Protein AF-A0A949TKL7-F1 (afdb_monomer_lite)

Radius of gyration: 16.34 Å; chains: 1; bounding box: 41×32×48 Å

Secondary structure (DSSP, 8-state):
--SS-HHHHHHHHHHHHHHHHHHS-HHHHHHHHHHHHTT-----TT-------HHHHHHHHHHHHHHHHHHHHTS---S---HHHHHHHHHHHHHHHHHHHHHHHHHTT--HH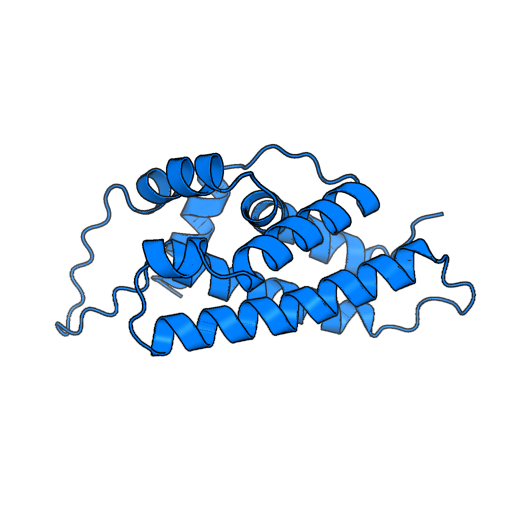HHHHSHHHHHHHHHHHHHHHHHT------HHHHHHHHHHHH--

Sequence (156 aa):
MSILSKEVKDVIDSKAVIIIFFGLPEKQQIEILPVLEKEQKYDFPDGDLITDSALEILVNDYNASLNSILLHLDEPIDDKINDKAKELFRAFDNLFSLTSFIQEKFEEDISNEIIFKLPEWNQIRELSLVIQKILQIQSEVNKNFLKSRVAYWLHP

pLDDT: mean 80.72, std 15.42, range [35.91, 97.31]

Foldseek 3Di:
DDLDDPVLLVLCVVCLLLLLLLLDDPVVVVVLQCVLVPDDDDPDVPPDPPCCGLVLLSLVVLLVSLVVSLVRLPPDDPPPNDVLSVLLNVLSVLLNVLSVVLNVVVVVVDDPVVSCVDPSSVSNNVSSVSNCVSSVRDNDNPSVVSSVSSVVVVPD

Structure (mmCIF, N/CA/C/O backbone):
data_AF-A0A949TKL7-F1
#
_entry.id   AF-A0A949TKL7-F1
#
loop_
_atom_site.group_PDB
_atom_site.id
_atom_site.type_symbol
_atom_site.label_atom_id
_atom_site.label_alt_id
_atom_site.label_comp_id
_atom_site.label_asym_id
_atom_site.label_entity_id
_atom_site.label_seq_id
_atom_site.pdbx_PDB_ins_code
_atom_site.Cartn_x
_atom_site.Cartn_y
_atom_site.Cartn_z
_atom_site.occupancy
_atom_site.B_iso_or_equiv
_atom_site.auth_seq_id
_atom_site.auth_comp_id
_atom_site.auth_asym_id
_atom_site.auth_atom_id
_atom_site.pdbx_PDB_model_num
ATOM 1 N N . MET A 1 1 ? 7.307 1.344 -26.414 1.00 47.50 1 MET A N 1
ATOM 2 C CA . MET A 1 1 ? 7.893 0.199 -25.687 1.00 47.50 1 MET A CA 1
ATOM 3 C C . MET A 1 1 ? 7.341 0.230 -24.276 1.00 47.50 1 MET A C 1
ATOM 5 O O . MET A 1 1 ? 7.375 1.298 -23.675 1.00 47.50 1 MET A O 1
ATOM 9 N N . SER A 1 2 ? 6.758 -0.877 -23.810 1.00 60.72 2 SER A N 1
ATOM 10 C CA . SER A 1 2 ? 6.340 -1.017 -22.409 1.00 60.72 2 SER A CA 1
ATOM 11 C C . SER A 1 2 ? 7.586 -1.031 -21.526 1.00 60.72 2 SER A C 1
ATOM 13 O O . SER A 1 2 ? 8.589 -1.622 -21.917 1.00 60.72 2 SER A O 1
ATOM 15 N N . ILE A 1 3 ? 7.532 -0.350 -20.382 1.00 70.00 3 ILE A N 1
ATOM 16 C CA . ILE A 1 3 ? 8.625 -0.305 -19.396 1.00 70.00 3 ILE A CA 1
ATOM 17 C C . ILE A 1 3 ? 8.738 -1.655 -18.658 1.00 70.00 3 ILE A C 1
ATOM 19 O O . ILE A 1 3 ? 9.788 -1.966 -18.110 1.00 70.00 3 ILE A O 1
ATOM 23 N N . LEU A 1 4 ? 7.669 -2.460 -18.687 1.00 76.69 4 LEU A N 1
ATOM 24 C CA . LEU A 1 4 ? 7.522 -3.726 -17.970 1.00 76.69 4 LEU A CA 1
ATOM 25 C C . LEU A 1 4 ? 7.081 -4.853 -18.910 1.00 76.69 4 LEU A C 1
ATOM 27 O O . LEU A 1 4 ? 6.428 -4.588 -19.932 1.00 76.69 4 LEU A O 1
ATOM 31 N N . SER A 1 5 ? 7.389 -6.099 -18.536 1.00 78.62 5 SER A N 1
ATOM 32 C CA . SER A 1 5 ? 6.805 -7.284 -19.171 1.00 78.62 5 SER A CA 1
ATOM 33 C C . SER A 1 5 ? 5.278 -7.275 -19.000 1.00 78.62 5 SER A C 1
ATOM 35 O O . SER A 1 5 ? 4.727 -6.573 -18.146 1.00 78.62 5 SER A O 1
ATOM 37 N N . LYS A 1 6 ? 4.567 -8.028 -19.848 1.00 81.75 6 LYS A N 1
ATOM 38 C CA . LYS A 1 6 ? 3.104 -8.122 -19.755 1.00 81.75 6 LYS A CA 1
ATOM 39 C C . LYS A 1 6 ? 2.675 -8.719 -18.412 1.00 81.75 6 LYS A C 1
ATOM 41 O O . LYS A 1 6 ? 1.751 -8.207 -17.802 1.00 81.75 6 LYS A O 1
ATOM 46 N N . GLU A 1 7 ? 3.377 -9.749 -17.958 1.00 80.69 7 GLU A N 1
ATOM 47 C CA . GLU A 1 7 ? 3.102 -10.434 -16.697 1.00 80.69 7 GLU A CA 1
ATOM 48 C C . GLU A 1 7 ? 3.226 -9.497 -15.495 1.00 80.69 7 GLU A C 1
ATOM 50 O O . GLU A 1 7 ? 2.276 -9.349 -14.731 1.00 80.69 7 GLU A O 1
ATOM 55 N N . VAL A 1 8 ? 4.334 -8.756 -15.393 1.00 79.56 8 VAL A N 1
ATOM 56 C CA . VAL A 1 8 ? 4.519 -7.761 -14.327 1.00 79.56 8 VAL A CA 1
ATOM 57 C C . VAL A 1 8 ? 3.429 -6.694 -14.376 1.00 79.56 8 VAL A C 1
ATOM 59 O O . VAL A 1 8 ? 2.900 -6.284 -13.342 1.00 79.56 8 VAL A O 1
ATOM 62 N N . LYS A 1 9 ? 3.069 -6.238 -15.579 1.00 83.69 9 LYS A N 1
ATOM 63 C CA . LYS A 1 9 ? 2.000 -5.256 -15.739 1.00 83.69 9 LYS A CA 1
ATOM 64 C C . LYS A 1 9 ? 0.655 -5.805 -15.258 1.00 83.69 9 LYS A C 1
ATOM 66 O O . LYS A 1 9 ? -0.027 -5.108 -14.517 1.00 83.69 9 LYS A O 1
ATOM 71 N N . ASP A 1 10 ? 0.300 -7.031 -15.632 1.00 86.06 10 ASP A N 1
ATOM 72 C CA . ASP A 1 10 ? -0.955 -7.668 -15.227 1.00 86.06 10 ASP A CA 1
ATOM 73 C C . ASP A 1 10 ? -1.015 -7.826 -13.689 1.00 86.06 10 ASP A C 1
ATOM 75 O O . ASP A 1 10 ? -2.057 -7.568 -13.076 1.00 86.06 10 ASP A O 1
ATOM 79 N N . VAL A 1 11 ? 0.116 -8.151 -13.041 1.00 86.00 11 VAL A N 1
ATOM 80 C CA . VAL A 1 11 ? 0.226 -8.176 -11.571 1.00 86.00 11 VAL A CA 1
ATOM 81 C C . VAL A 1 11 ? -0.023 -6.786 -10.986 1.00 86.00 11 VAL A C 1
ATOM 83 O O . VAL A 1 11 ? -0.888 -6.646 -10.123 1.00 86.00 11 VAL A O 1
ATOM 86 N N . ILE A 1 12 ? 0.666 -5.744 -11.459 1.00 87.06 12 ILE A N 1
ATOM 87 C CA . ILE A 1 12 ? 0.493 -4.377 -10.939 1.00 87.06 12 ILE A CA 1
ATOM 88 C C . ILE A 1 12 ? -0.935 -3.864 -11.162 1.00 87.06 12 ILE A C 1
ATOM 90 O O . ILE A 1 12 ? -1.539 -3.326 -10.232 1.00 87.06 12 ILE A O 1
ATOM 94 N N . ASP A 1 13 ? -1.504 -4.077 -12.348 1.00 87.81 13 ASP A N 1
ATOM 95 C CA . ASP A 1 13 ? -2.870 -3.668 -12.680 1.00 87.81 13 ASP A CA 1
ATOM 96 C C . ASP A 1 13 ? -3.880 -4.326 -11.718 1.00 87.81 13 ASP A C 1
ATOM 98 O O . ASP A 1 13 ? -4.812 -3.669 -11.248 1.00 87.81 13 ASP A O 1
ATOM 102 N N . SER A 1 14 ? -3.649 -5.585 -11.317 1.00 87.31 14 SER A N 1
ATOM 103 C CA . SER A 1 14 ? -4.480 -6.278 -10.319 1.00 87.31 14 SER A CA 1
ATOM 104 C C . SER A 1 14 ? -4.385 -5.692 -8.900 1.00 87.31 14 SER A C 1
ATOM 106 O O . SER A 1 14 ? -5.298 -5.878 -8.091 1.00 87.31 14 SER A O 1
ATOM 108 N N . LYS A 1 15 ? -3.295 -4.979 -8.582 1.00 88.12 15 LYS A N 1
ATOM 109 C CA . LYS A 1 15 ? -3.028 -4.350 -7.274 1.00 88.12 15 LYS A CA 1
ATOM 110 C C . LYS A 1 15 ? -3.216 -2.832 -7.283 1.00 88.12 15 LYS A C 1
ATOM 112 O O . LYS A 1 15 ? -3.068 -2.186 -6.244 1.00 88.12 15 LYS A O 1
ATOM 117 N N . ALA A 1 16 ? -3.591 -2.258 -8.426 1.00 87.88 16 ALA A N 1
ATOM 118 C CA . ALA A 1 16 ? -3.659 -0.817 -8.643 1.00 87.88 16 ALA A CA 1
ATOM 119 C C . ALA A 1 16 ? -4.528 -0.091 -7.610 1.00 87.88 16 ALA A C 1
ATOM 121 O O . ALA A 1 16 ? -4.142 0.970 -7.136 1.00 87.88 16 ALA A O 1
ATOM 122 N N . VAL A 1 17 ? -5.664 -0.665 -7.195 1.00 90.12 17 VAL A N 1
ATOM 123 C CA . VAL A 1 17 ? -6.571 -0.022 -6.223 1.00 90.12 17 VAL A CA 1
ATOM 124 C C . VAL A 1 17 ? -5.890 0.254 -4.877 1.00 90.12 17 VAL A C 1
ATOM 126 O O . VAL A 1 17 ? -6.129 1.305 -4.284 1.00 90.12 17 VAL A O 1
ATOM 129 N N . ILE A 1 18 ? -5.013 -0.645 -4.420 1.00 90.56 18 ILE A N 1
ATOM 130 C CA . ILE A 1 18 ? -4.268 -0.476 -3.166 1.00 90.56 18 ILE A CA 1
ATOM 131 C C . ILE A 1 18 ? -3.222 0.630 -3.344 1.00 90.56 18 ILE A C 1
ATOM 133 O O . ILE A 1 18 ? -3.174 1.570 -2.554 1.00 90.56 18 ILE A O 1
ATOM 137 N N . ILE A 1 19 ? -2.469 0.594 -4.449 1.00 92.81 19 ILE A N 1
ATOM 138 C CA . ILE A 1 19 ? -1.491 1.637 -4.806 1.00 92.81 19 ILE A CA 1
ATOM 139 C C . ILE A 1 19 ? -2.165 3.019 -4.885 1.00 92.81 19 ILE A C 1
ATOM 141 O O . ILE A 1 19 ? -1.603 4.017 -4.425 1.00 92.81 19 ILE A O 1
ATOM 145 N N . ILE A 1 20 ? -3.378 3.095 -5.448 1.00 92.88 20 ILE A N 1
ATOM 146 C CA . ILE A 1 20 ? -4.155 4.336 -5.531 1.00 92.88 20 ILE A CA 1
ATOM 147 C C . ILE A 1 20 ? -4.505 4.830 -4.129 1.00 92.88 20 ILE A C 1
ATOM 149 O O . ILE A 1 20 ? -4.227 5.989 -3.823 1.00 92.88 20 ILE A O 1
ATOM 153 N N . PHE A 1 21 ? -5.070 3.963 -3.280 1.00 93.81 21 PHE A N 1
ATOM 154 C CA . PHE A 1 21 ? -5.453 4.312 -1.911 1.00 93.81 21 PHE A CA 1
ATOM 155 C C . PHE A 1 21 ? -4.285 4.930 -1.133 1.00 93.81 21 PHE A C 1
ATOM 157 O O . PHE A 1 21 ? -4.420 6.032 -0.596 1.00 93.81 21 PHE A O 1
ATOM 164 N N . PHE A 1 22 ? -3.116 4.286 -1.144 1.00 94.88 22 PHE A N 1
ATOM 165 C CA . PHE A 1 22 ? -1.953 4.779 -0.406 1.00 94.88 22 PHE A CA 1
ATOM 166 C C . PHE A 1 22 ? -1.360 6.066 -0.978 1.00 94.88 22 PHE A C 1
ATOM 168 O O . PHE A 1 22 ? -0.779 6.838 -0.225 1.00 94.88 22 PHE A O 1
ATOM 175 N N . GLY A 1 23 ? -1.555 6.369 -2.265 1.00 93.69 23 GLY A N 1
ATOM 176 C CA . GLY A 1 23 ? -1.154 7.665 -2.827 1.00 93.69 23 GLY A CA 1
ATOM 177 C C . GLY A 1 23 ? -2.166 8.797 -2.629 1.00 93.69 23 GLY A C 1
ATOM 178 O O . GLY A 1 23 ? -1.865 9.940 -2.974 1.00 93.69 23 GLY A O 1
ATOM 179 N N . LEU A 1 24 ? -3.357 8.533 -2.084 1.00 93.06 24 LEU A N 1
ATOM 180 C CA . LEU A 1 24 ? -4.318 9.596 -1.796 1.00 93.06 24 LEU A CA 1
ATOM 181 C C . LEU A 1 24 ? -3.792 10.581 -0.734 1.00 93.06 24 LEU A C 1
ATOM 183 O O . LEU A 1 24 ? -2.995 10.219 0.131 1.00 93.06 24 LEU A O 1
ATOM 187 N N . PRO A 1 25 ? -4.268 11.840 -0.730 1.00 91.38 25 PRO A N 1
ATOM 188 C CA . PRO A 1 25 ? -4.086 12.720 0.417 1.00 91.38 25 PRO A CA 1
ATOM 189 C C . PRO A 1 25 ? -4.618 12.067 1.700 1.00 91.38 25 PRO A C 1
ATOM 191 O O . PRO A 1 25 ? -5.700 11.483 1.679 1.00 91.38 25 PRO A O 1
ATOM 194 N N . GLU A 1 26 ? -3.915 12.248 2.820 1.00 88.75 26 GLU A N 1
ATOM 195 C CA . GLU A 1 26 ? -4.277 11.692 4.136 1.00 88.75 26 GLU A CA 1
ATOM 196 C C . GLU A 1 26 ? -5.755 11.917 4.479 1.00 88.75 26 GLU A C 1
ATOM 198 O O . GLU A 1 26 ? -6.476 10.979 4.803 1.00 88.75 26 GLU A O 1
ATOM 203 N N . LYS A 1 27 ? -6.253 13.145 4.284 1.00 88.56 27 LYS A N 1
ATOM 204 C CA . LYS A 1 27 ? -7.665 13.480 4.509 1.00 88.56 27 LYS A CA 1
ATOM 205 C C . LYS A 1 27 ? -8.625 12.551 3.751 1.00 88.56 27 LYS A C 1
ATOM 207 O O . LYS A 1 27 ? -9.639 12.145 4.304 1.00 88.56 27 LYS A O 1
ATOM 212 N N . GLN A 1 28 ? -8.311 12.200 2.504 1.00 89.19 28 GLN A N 1
ATOM 213 C CA . GLN A 1 28 ? -9.148 11.305 1.702 1.00 89.19 28 GLN A CA 1
ATOM 214 C C . GLN A 1 28 ? -9.020 9.842 2.148 1.00 89.19 28 GLN A C 1
ATOM 216 O O . GLN A 1 28 ? -10.011 9.119 2.112 1.00 89.19 28 GLN A O 1
ATOM 221 N N . GLN A 1 29 ? -7.839 9.408 2.600 1.00 89.25 29 GLN A N 1
ATOM 222 C CA . GLN A 1 29 ? -7.654 8.080 3.200 1.00 89.25 29 GLN A CA 1
ATOM 223 C C . GLN A 1 29 ? -8.514 7.944 4.462 1.00 89.25 29 GLN A C 1
ATOM 225 O O . GLN A 1 29 ? -9.312 7.014 4.563 1.00 89.25 29 GLN A O 1
ATOM 230 N N . ILE A 1 30 ? -8.437 8.932 5.361 1.00 87.00 30 ILE A N 1
ATOM 231 C CA . ILE A 1 30 ? -9.238 9.006 6.591 1.00 87.00 30 ILE A CA 1
ATOM 232 C C . ILE A 1 30 ? -10.741 9.018 6.275 1.00 87.00 30 ILE A C 1
ATOM 234 O O . ILE A 1 30 ? -11.512 8.359 6.960 1.00 87.00 30 ILE A O 1
ATOM 238 N N . GLU A 1 31 ? -11.184 9.713 5.224 1.00 88.00 31 GLU A N 1
ATOM 239 C CA . GLU A 1 31 ? -12.596 9.715 4.803 1.00 88.00 31 GLU A CA 1
ATOM 240 C C . GLU A 1 31 ? -13.078 8.352 4.264 1.00 88.00 31 GLU A C 1
ATOM 242 O O . GLU A 1 31 ? -14.279 8.063 4.286 1.00 88.00 31 GLU A O 1
ATOM 247 N N . ILE A 1 32 ? -12.169 7.508 3.764 1.00 86.06 32 ILE A N 1
ATOM 248 C CA . ILE A 1 32 ? -12.486 6.176 3.234 1.00 86.06 32 ILE A CA 1
ATOM 249 C C . ILE A 1 32 ? -12.557 5.132 4.350 1.00 86.06 32 ILE A C 1
ATOM 251 O O . ILE A 1 32 ? -13.446 4.282 4.287 1.00 86.06 32 ILE A O 1
ATOM 255 N N . LEU A 1 33 ? -11.688 5.195 5.365 1.00 83.38 33 LEU A N 1
ATOM 256 C CA . LEU A 1 33 ? -11.601 4.170 6.417 1.00 83.38 33 LEU A CA 1
ATOM 257 C C . LEU A 1 33 ? -12.955 3.842 7.086 1.00 83.38 33 LEU A C 1
ATOM 259 O O . LEU A 1 33 ? -13.336 2.671 7.073 1.00 83.38 33 LEU A O 1
ATOM 263 N N . PRO A 1 34 ? -13.782 4.818 7.524 1.00 80.50 34 PRO A N 1
ATOM 264 C CA . PRO A 1 34 ? -15.082 4.520 8.127 1.00 80.50 34 PRO A CA 1
ATOM 265 C C . PRO A 1 34 ? -16.053 3.813 7.180 1.00 80.50 34 PRO A C 1
ATOM 267 O O . PRO A 1 34 ? -17.021 3.208 7.621 1.00 80.50 34 PRO A O 1
ATOM 270 N N . VAL A 1 35 ? -15.864 3.919 5.862 1.00 81.81 35 VAL A N 1
ATOM 271 C CA . VAL A 1 35 ? -16.698 3.220 4.874 1.00 81.81 35 VAL A CA 1
ATOM 272 C C . VAL A 1 35 ? -16.328 1.739 4.795 1.00 81.81 35 VAL A C 1
ATOM 274 O O . VAL A 1 35 ? -17.200 0.929 4.479 1.00 81.81 35 VAL A O 1
ATOM 277 N N . LEU A 1 36 ? -15.070 1.399 5.077 1.00 78.81 36 LEU A N 1
ATOM 278 C CA . LEU A 1 36 ? -14.565 0.027 5.131 1.00 78.81 36 LEU A CA 1
ATOM 279 C C . LEU A 1 36 ? -14.948 -0.658 6.448 1.00 78.81 36 LEU A C 1
ATOM 281 O O . LEU A 1 36 ? -15.244 -1.846 6.448 1.00 78.81 36 LEU A O 1
ATOM 285 N N . GLU A 1 37 ? -15.019 0.119 7.530 1.00 66.44 37 GLU A N 1
ATOM 286 C CA . GLU A 1 37 ? -15.366 -0.341 8.884 1.00 66.44 37 GLU A CA 1
ATOM 287 C C . GLU A 1 37 ? -16.875 -0.297 9.183 1.00 66.44 37 GLU A C 1
ATOM 289 O O . GLU A 1 37 ? -17.337 -0.840 10.188 1.00 66.44 37 GLU A O 1
ATOM 294 N N . LYS A 1 38 ? -17.683 0.350 8.329 1.00 54.25 38 LYS A N 1
ATOM 295 C CA . LYS A 1 38 ? -19.133 0.448 8.535 1.00 54.25 38 LYS A CA 1
ATOM 296 C C . LYS A 1 38 ? -19.815 -0.911 8.360 1.00 54.25 38 LYS A C 1
ATOM 298 O O . LYS A 1 38 ? -20.067 -1.350 7.241 1.00 54.25 38 LYS A O 1
ATOM 303 N N . GLU A 1 39 ? -20.183 -1.462 9.516 1.00 45.47 39 GLU A N 1
ATOM 304 C CA . GLU A 1 39 ? -21.130 -2.555 9.762 1.00 45.47 39 GLU A CA 1
ATOM 305 C C . GLU A 1 39 ? -20.673 -3.957 9.351 1.00 45.47 39 GLU A C 1
ATOM 307 O O . GLU A 1 39 ? -21.249 -4.564 8.455 1.00 45.47 39 GLU A O 1
ATOM 312 N N . GLN A 1 40 ? -19.731 -4.535 10.102 1.00 47.38 40 GLN A N 1
ATOM 313 C CA . GLN A 1 40 ? -19.730 -5.981 10.340 1.00 47.38 40 GLN A CA 1
ATOM 314 C C . GLN A 1 40 ? -19.489 -6.245 11.832 1.00 47.38 40 GLN A C 1
ATOM 316 O O . GLN A 1 40 ? -18.399 -6.030 12.350 1.00 47.38 40 GLN A O 1
ATOM 321 N N . LYS A 1 41 ? -20.545 -6.649 12.552 1.00 42.25 41 LYS A N 1
ATOM 322 C CA . LYS A 1 41 ? -20.399 -7.290 13.865 1.00 42.25 41 LYS A CA 1
ATOM 323 C C . LYS A 1 41 ? -19.922 -8.713 13.595 1.00 42.25 41 LYS A C 1
ATOM 325 O O . LYS A 1 41 ? -20.692 -9.496 13.043 1.00 42.25 41 LYS A O 1
ATOM 330 N N . TYR A 1 42 ? -18.682 -9.023 13.940 1.00 46.56 42 TYR A N 1
ATOM 331 C CA . TYR A 1 42 ? -18.173 -10.387 13.870 1.00 46.56 42 TYR A CA 1
ATOM 332 C C . TYR A 1 42 ? -18.327 -11.046 15.237 1.00 46.56 42 TYR A C 1
ATOM 334 O O . TYR A 1 42 ? -17.640 -10.676 16.186 1.00 46.56 42 TYR A O 1
ATOM 342 N N . ASP A 1 43 ? -19.249 -12.003 15.335 1.00 40.94 43 ASP A N 1
ATOM 343 C CA . ASP A 1 43 ? -19.283 -12.949 16.449 1.00 40.94 43 ASP A CA 1
ATOM 344 C C . ASP A 1 43 ? -18.211 -14.014 16.173 1.00 40.94 43 ASP A C 1
ATOM 346 O O . ASP A 1 43 ? -18.458 -14.991 15.463 1.00 40.94 43 ASP A O 1
ATOM 350 N N . PHE A 1 44 ? -16.996 -13.810 16.684 1.00 46.34 44 PHE A N 1
ATOM 351 C CA . PHE A 1 44 ? -15.992 -14.873 16.707 1.00 46.34 44 PHE A CA 1
ATOM 352 C C . PHE A 1 44 ? -16.415 -15.941 17.734 1.00 46.34 44 PHE A C 1
ATOM 354 O O . PHE A 1 44 ? -16.715 -15.579 18.876 1.00 46.34 44 PHE A O 1
ATOM 361 N N . PRO A 1 45 ? -16.434 -17.244 17.378 1.00 47.91 45 PRO A N 1
ATOM 362 C CA . PRO A 1 45 ? -16.876 -18.316 18.278 1.00 47.91 45 PRO A CA 1
ATOM 363 C C . PRO A 1 45 ? -16.080 -18.426 19.587 1.00 47.91 45 PRO A C 1
ATOM 365 O O . PRO A 1 45 ? -16.626 -18.921 20.569 1.00 47.91 45 PRO A O 1
ATOM 368 N N . ASP A 1 46 ? -14.838 -17.927 19.613 1.00 46.94 46 ASP A N 1
ATOM 369 C CA . ASP A 1 46 ? -13.891 -18.134 20.717 1.00 46.94 46 ASP A CA 1
ATOM 370 C C . ASP A 1 46 ? -13.428 -16.845 21.426 1.00 46.94 46 ASP A C 1
ATOM 372 O O . ASP A 1 46 ? -12.479 -16.873 22.199 1.00 46.94 46 ASP A O 1
ATOM 376 N N . GLY A 1 47 ? -14.117 -15.712 21.242 1.00 43.03 47 GLY A N 1
ATOM 377 C CA . GLY A 1 47 ? -13.989 -14.551 22.141 1.00 43.03 47 GLY A CA 1
ATOM 378 C C . GLY A 1 47 ? -12.670 -13.759 22.118 1.00 43.03 47 GLY A C 1
ATOM 379 O O . GLY A 1 47 ? -12.623 -12.700 22.745 1.00 43.03 47 GLY A O 1
ATOM 380 N N . ASP A 1 48 ? -11.648 -14.190 21.377 1.00 35.91 48 ASP A N 1
ATOM 381 C CA . ASP A 1 48 ? -10.450 -13.385 21.127 1.00 35.91 48 ASP A CA 1
ATOM 382 C C . ASP A 1 48 ? -10.713 -12.409 19.967 1.00 35.91 48 ASP A C 1
ATOM 384 O O . ASP A 1 48 ? -10.783 -12.773 18.792 1.00 35.91 48 ASP A O 1
ATOM 388 N N . LEU A 1 49 ? -10.917 -11.141 20.326 1.00 40.09 49 LEU A N 1
ATOM 389 C CA . LEU A 1 49 ? -11.059 -10.007 19.414 1.00 40.09 49 LEU A CA 1
ATOM 390 C C . LEU A 1 49 ? -9.700 -9.695 18.769 1.00 40.09 49 LEU A C 1
ATOM 392 O O . LEU A 1 49 ? -8.976 -8.824 19.241 1.00 40.09 49 LEU A O 1
ATOM 396 N N . ILE A 1 50 ? -9.359 -10.377 17.676 1.00 44.69 50 ILE A N 1
ATOM 397 C CA . ILE A 1 50 ? -8.352 -9.866 16.738 1.00 44.69 50 ILE A CA 1
ATOM 398 C C . ILE A 1 50 ? -9.034 -8.730 15.969 1.00 44.69 50 ILE A C 1
ATOM 400 O O . ILE A 1 50 ? -9.752 -8.954 14.995 1.00 44.69 50 ILE A O 1
ATOM 404 N N . THR A 1 51 ? -8.929 -7.508 16.487 1.00 52.75 51 THR A N 1
ATOM 405 C CA . THR A 1 51 ? -9.454 -6.308 15.826 1.00 52.75 51 THR A CA 1
ATOM 406 C C . THR A 1 51 ? -8.358 -5.636 15.021 1.00 52.75 51 THR A C 1
ATOM 408 O O . THR A 1 51 ? -7.979 -4.510 15.343 1.00 52.75 51 THR A O 1
ATOM 411 N N . ASP A 1 52 ? -7.878 -6.294 13.967 1.00 62.00 52 ASP A N 1
ATOM 412 C CA . ASP A 1 52 ? -7.055 -5.597 12.983 1.00 62.00 52 ASP A CA 1
ATOM 413 C C . ASP A 1 52 ? -7.923 -4.488 12.380 1.00 62.00 52 ASP A C 1
ATOM 415 O O . ASP A 1 52 ? -9.016 -4.730 11.845 1.00 62.00 52 ASP A O 1
ATOM 419 N N . SER A 1 53 ? -7.482 -3.239 12.515 1.00 77.25 53 SER A N 1
ATOM 420 C CA . SER A 1 53 ? -8.238 -2.115 11.957 1.00 77.25 53 SER A CA 1
ATOM 421 C C . SER A 1 53 ? -8.280 -2.217 10.428 1.00 77.25 53 SER A C 1
ATOM 423 O O . SER A 1 53 ? -7.408 -2.828 9.805 1.00 77.25 53 SER A O 1
ATOM 425 N N . ALA A 1 54 ? -9.250 -1.574 9.763 1.00 82.69 54 ALA A N 1
ATOM 426 C CA . ALA A 1 54 ? -9.258 -1.591 8.296 1.00 82.69 54 ALA A CA 1
ATOM 427 C C . ALA A 1 54 ? -7.963 -0.997 7.712 1.00 82.69 54 ALA A C 1
AT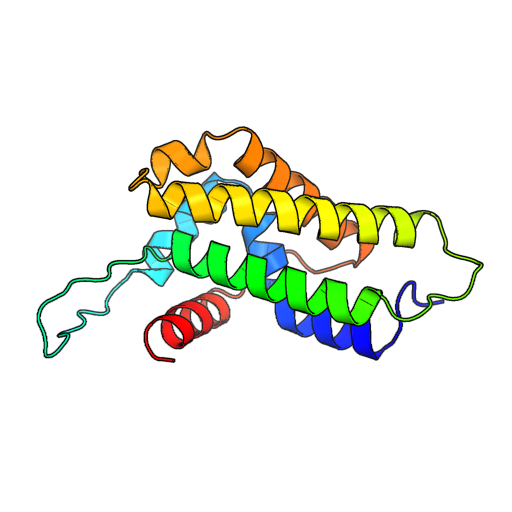OM 429 O O . ALA A 1 54 ? -7.548 -1.380 6.622 1.00 82.69 54 ALA A O 1
ATOM 430 N N . LEU A 1 55 ? -7.317 -0.077 8.437 1.00 87.62 55 LEU A N 1
ATOM 431 C CA . LEU A 1 55 ? -6.021 0.477 8.058 1.00 87.62 55 LEU A CA 1
ATOM 432 C C . LEU A 1 55 ? -4.915 -0.580 8.100 1.00 87.62 55 LEU A C 1
ATOM 434 O O . LEU A 1 55 ? -4.173 -0.708 7.130 1.00 87.62 55 LEU A O 1
ATOM 438 N N . GLU A 1 56 ? -4.834 -1.338 9.187 1.00 87.06 56 GLU A N 1
ATOM 439 C CA . GLU A 1 56 ? -3.855 -2.409 9.372 1.00 87.06 56 GLU A CA 1
ATOM 440 C C . GLU A 1 56 ? -3.991 -3.482 8.291 1.00 87.06 56 GLU A C 1
ATOM 442 O O . GLU A 1 56 ? -3.020 -3.806 7.609 1.00 87.06 56 GLU A O 1
ATOM 447 N N . ILE A 1 57 ? -5.221 -3.923 8.014 1.00 87.50 57 ILE A N 1
ATOM 448 C CA . ILE A 1 57 ? -5.500 -4.875 6.933 1.00 87.50 57 ILE A CA 1
ATOM 449 C C . ILE A 1 57 ? -5.040 -4.330 5.581 1.00 87.50 57 ILE A C 1
ATOM 451 O O . ILE A 1 57 ? -4.450 -5.058 4.786 1.00 87.50 57 ILE A O 1
ATOM 455 N N . LEU A 1 58 ? -5.292 -3.051 5.294 1.00 90.44 58 LEU A N 1
ATOM 456 C CA . LEU A 1 58 ? -4.850 -2.441 4.042 1.00 90.44 58 LEU A CA 1
ATOM 457 C C . LEU A 1 58 ? -3.327 -2.315 3.956 1.00 90.44 58 LEU A C 1
ATOM 459 O O . LEU A 1 58 ? -2.783 -2.455 2.861 1.00 90.44 58 LEU A O 1
ATOM 463 N N . VAL A 1 59 ? -2.636 -2.057 5.068 1.00 92.44 59 VAL A N 1
ATOM 464 C CA . VAL A 1 59 ? -1.166 -2.028 5.108 1.00 92.44 59 VAL A CA 1
ATOM 465 C C . VAL A 1 59 ? -0.609 -3.430 4.877 1.00 92.44 59 VAL A C 1
ATOM 467 O O . VAL A 1 59 ? 0.270 -3.590 4.029 1.00 92.44 59 VAL A O 1
ATOM 470 N N . ASN A 1 60 ? -1.179 -4.445 5.530 1.00 89.00 60 ASN A N 1
ATOM 471 C CA . ASN A 1 60 ? -0.828 -5.850 5.328 1.00 89.00 60 ASN A CA 1
ATOM 472 C C . ASN A 1 60 ? -1.038 -6.275 3.871 1.00 89.00 60 ASN A C 1
ATOM 474 O O . ASN A 1 60 ? -0.159 -6.868 3.240 1.00 89.00 60 ASN A O 1
ATOM 478 N N . ASP A 1 61 ? -2.177 -5.890 3.299 1.00 89.50 61 ASP A N 1
ATOM 479 C CA . ASP A 1 61 ? -2.506 -6.170 1.910 1.00 89.50 61 ASP A CA 1
ATOM 480 C C . ASP A 1 61 ? -1.554 -5.470 0.932 1.00 89.50 61 ASP A C 1
ATOM 482 O O . ASP A 1 61 ? -1.170 -6.028 -0.106 1.00 89.50 61 ASP A O 1
ATOM 486 N N . TYR A 1 62 ? -1.141 -4.243 1.257 1.00 93.44 62 TYR A N 1
ATOM 487 C CA . TYR A 1 62 ? -0.190 -3.514 0.435 1.00 93.44 62 TYR A CA 1
ATOM 488 C C . TYR A 1 62 ? 1.194 -4.140 0.492 1.00 93.44 62 TYR A C 1
ATOM 490 O O . TYR A 1 62 ? 1.784 -4.364 -0.563 1.00 93.44 62 TYR A O 1
ATOM 498 N N . ASN A 1 63 ? 1.673 -4.504 1.680 1.00 93.25 63 ASN A N 1
ATOM 499 C CA . ASN A 1 63 ? 2.953 -5.180 1.844 1.00 93.25 63 ASN A CA 1
ATOM 500 C C . ASN A 1 63 ? 3.001 -6.507 1.065 1.00 93.25 63 ASN A C 1
ATOM 502 O O . ASN A 1 63 ? 3.912 -6.728 0.264 1.00 93.25 63 ASN A O 1
ATOM 506 N N . ALA A 1 64 ? 1.957 -7.336 1.180 1.00 90.12 64 ALA A N 1
ATOM 507 C CA . ALA A 1 64 ? 1.834 -8.573 0.407 1.00 90.12 64 ALA A CA 1
ATOM 508 C C . ALA A 1 64 ? 1.801 -8.316 -1.112 1.00 90.12 64 ALA A C 1
ATOM 510 O O . ALA A 1 64 ? 2.407 -9.050 -1.898 1.00 90.12 64 ALA A O 1
ATOM 511 N N . SER A 1 65 ? 1.113 -7.254 -1.542 1.00 90.44 65 SER A N 1
ATOM 512 C CA . SER A 1 65 ? 1.061 -6.847 -2.950 1.00 90.44 65 SER A CA 1
ATOM 513 C C . SER A 1 65 ? 2.423 -6.383 -3.469 1.00 90.44 65 SER A C 1
ATOM 515 O O . SER A 1 65 ? 2.795 -6.740 -4.585 1.00 90.44 65 SER A O 1
ATOM 517 N N . LEU A 1 66 ? 3.179 -5.636 -2.663 1.00 92.12 66 LEU A N 1
ATOM 518 C CA . LEU A 1 66 ? 4.527 -5.169 -2.986 1.00 92.12 66 LEU A CA 1
ATOM 519 C C . LEU A 1 66 ? 5.503 -6.340 -3.108 1.00 92.12 66 LEU A C 1
ATOM 521 O O . LEU A 1 66 ? 6.201 -6.424 -4.113 1.00 92.12 66 LEU A O 1
ATOM 525 N N . ASN A 1 67 ? 5.476 -7.287 -2.168 1.00 89.94 67 ASN A N 1
ATOM 526 C CA . ASN A 1 67 ? 6.273 -8.511 -2.256 1.00 89.94 67 ASN A CA 1
ATOM 527 C C . ASN A 1 67 ? 5.964 -9.292 -3.545 1.00 89.94 67 ASN A C 1
ATOM 529 O O . ASN A 1 67 ? 6.864 -9.671 -4.290 1.00 89.94 67 ASN A O 1
ATOM 533 N N . SER A 1 68 ? 4.674 -9.467 -3.863 1.00 87.94 68 SER A N 1
ATOM 534 C CA . SER A 1 68 ? 4.263 -10.118 -5.110 1.00 87.94 68 SER A CA 1
ATOM 535 C C . SER A 1 68 ? 4.785 -9.384 -6.344 1.00 87.94 68 SER A C 1
ATOM 537 O O . SER A 1 68 ? 5.178 -10.041 -7.299 1.00 87.94 68 SER A O 1
ATOM 539 N N . ILE A 1 69 ? 4.775 -8.050 -6.364 1.00 87.94 69 ILE A N 1
ATOM 540 C CA . ILE A 1 69 ? 5.298 -7.267 -7.490 1.00 87.94 69 ILE A CA 1
ATOM 541 C C . ILE A 1 69 ? 6.819 -7.439 -7.603 1.00 87.94 69 ILE A C 1
ATOM 543 O O . ILE A 1 69 ? 7.311 -7.696 -8.698 1.00 87.94 69 ILE A O 1
ATOM 547 N N . LEU A 1 70 ? 7.549 -7.346 -6.488 1.00 87.50 70 LEU A N 1
ATOM 548 C CA . LEU A 1 70 ? 9.010 -7.470 -6.449 1.00 87.50 70 LEU A CA 1
ATOM 549 C C . LEU A 1 70 ? 9.486 -8.835 -6.961 1.00 87.50 70 LEU A C 1
ATOM 551 O O . LEU A 1 70 ? 10.376 -8.881 -7.804 1.00 87.50 70 LEU A O 1
ATOM 555 N N . LEU A 1 71 ? 8.821 -9.925 -6.566 1.00 84.69 71 LEU A N 1
ATOM 556 C CA . LEU A 1 71 ? 9.143 -11.273 -7.052 1.00 84.69 71 LEU A CA 1
ATOM 557 C C . LEU A 1 71 ? 9.040 -11.414 -8.578 1.00 84.69 71 LEU A C 1
ATOM 559 O O . LEU A 1 71 ? 9.823 -12.146 -9.174 1.00 84.69 71 LEU A O 1
ATOM 563 N N . HIS A 1 72 ? 8.091 -10.720 -9.215 1.00 79.00 72 HIS A N 1
ATOM 564 C CA . HIS A 1 72 ? 7.942 -10.750 -10.677 1.00 79.00 72 HIS A CA 1
ATOM 565 C C . HIS A 1 72 ? 8.838 -9.705 -11.370 1.00 79.00 72 HIS A C 1
ATOM 567 O O . HIS A 1 72 ? 9.063 -9.790 -12.573 1.00 79.00 72 HIS A O 1
ATOM 573 N N . LEU A 1 73 ? 9.358 -8.715 -10.634 1.00 75.00 73 LEU A N 1
ATOM 574 C CA . LEU A 1 73 ? 10.317 -7.726 -11.139 1.00 75.00 73 LEU A CA 1
ATOM 575 C C . LEU A 1 73 ? 11.765 -8.233 -11.154 1.00 75.00 73 LEU A C 1
ATOM 577 O O . LEU A 1 73 ? 12.567 -7.679 -11.902 1.00 75.00 73 LEU A O 1
ATOM 581 N N . ASP A 1 74 ? 12.086 -9.268 -10.373 1.00 60.38 74 ASP A N 1
ATOM 582 C CA . ASP A 1 74 ? 13.393 -9.944 -10.380 1.00 60.38 74 ASP A CA 1
ATOM 583 C C . ASP A 1 74 ? 13.657 -10.757 -11.666 1.00 60.38 74 ASP A C 1
ATOM 585 O O . ASP A 1 74 ? 14.767 -11.254 -11.884 1.00 60.38 74 ASP A O 1
ATOM 589 N N . GLU A 1 75 ? 12.672 -10.875 -12.564 1.00 57.81 75 GLU A N 1
ATOM 590 C CA . GLU A 1 75 ? 12.915 -11.359 -13.921 1.00 57.81 75 GLU A CA 1
ATOM 591 C C . GLU A 1 75 ? 13.847 -10.394 -14.674 1.00 57.81 75 GLU A C 1
ATOM 593 O O . GLU A 1 75 ? 13.672 -9.177 -14.584 1.00 57.81 75 GLU A O 1
ATOM 598 N N . PRO A 1 76 ? 14.835 -10.889 -15.447 1.00 53.81 76 PRO A N 1
ATOM 599 C CA . PRO A 1 76 ? 15.817 -10.036 -16.105 1.00 53.81 76 PRO A CA 1
ATOM 600 C C . PRO A 1 76 ? 15.136 -9.071 -17.083 1.00 53.81 76 PRO A C 1
ATOM 602 O O . PRO A 1 76 ? 14.783 -9.422 -18.211 1.00 53.81 76 PRO A O 1
ATOM 605 N N . ILE A 1 77 ? 14.969 -7.825 -16.642 1.00 54.88 77 ILE A N 1
ATOM 606 C CA . ILE A 1 77 ? 14.599 -6.702 -17.494 1.00 54.88 77 ILE A CA 1
ATOM 607 C C . ILE A 1 77 ? 15.798 -6.457 -18.415 1.00 54.88 77 ILE A C 1
ATOM 609 O O . ILE A 1 77 ? 16.890 -6.174 -17.932 1.00 54.88 77 ILE A O 1
ATOM 613 N N . ASP A 1 78 ? 15.589 -6.595 -19.728 1.00 54.31 78 ASP A N 1
ATOM 614 C CA . ASP A 1 78 ? 16.590 -6.394 -20.789 1.00 54.31 78 ASP A CA 1
ATOM 615 C C . ASP A 1 78 ? 17.527 -5.205 -20.466 1.00 54.31 78 ASP A C 1
ATOM 617 O O . ASP A 1 78 ? 17.047 -4.125 -20.106 1.00 54.31 78 ASP A O 1
ATOM 621 N N . ASP A 1 79 ? 18.851 -5.396 -20.597 1.00 49.91 79 ASP A N 1
ATOM 622 C CA . ASP A 1 79 ? 19.959 -4.553 -20.078 1.00 49.91 79 ASP A CA 1
ATOM 623 C C . ASP A 1 79 ? 19.896 -3.058 -20.470 1.00 49.91 79 ASP A C 1
ATOM 625 O O . ASP A 1 79 ? 20.660 -2.216 -19.991 1.00 49.91 79 ASP A O 1
ATOM 629 N N . LYS A 1 80 ? 18.947 -2.679 -21.325 1.00 53.69 80 LYS A N 1
ATOM 630 C CA . LYS A 1 80 ? 18.577 -1.299 -21.649 1.00 53.69 80 LYS A CA 1
ATOM 631 C C . LYS A 1 80 ? 17.513 -0.757 -20.693 1.00 53.69 80 LYS A C 1
ATOM 633 O O . LYS A 1 80 ? 16.539 -0.140 -21.135 1.00 53.69 80 LYS A O 1
ATOM 638 N N . ILE A 1 81 ? 17.688 -0.961 -19.388 1.00 57.03 81 ILE A N 1
ATOM 639 C CA . ILE A 1 81 ? 16.755 -0.455 -18.379 1.00 57.03 81 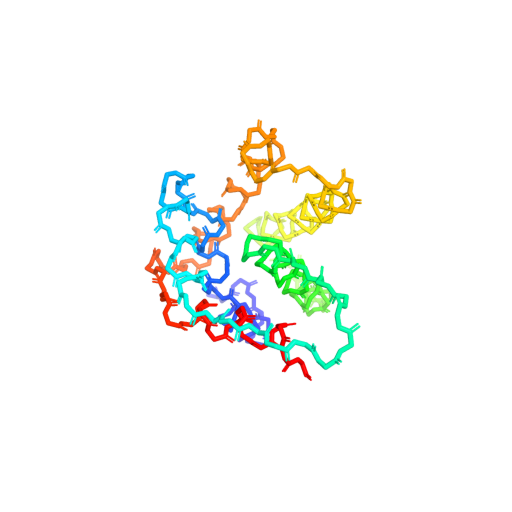ILE A CA 1
ATOM 640 C C . ILE A 1 81 ? 16.747 1.080 -18.430 1.00 57.03 81 ILE A C 1
ATOM 642 O O . ILE A 1 81 ? 17.668 1.749 -17.952 1.00 57.03 81 ILE A O 1
ATOM 646 N N . ASN A 1 82 ? 15.685 1.621 -19.031 1.00 69.88 82 ASN A N 1
ATOM 647 C CA . ASN A 1 82 ? 15.323 3.035 -19.024 1.00 69.88 82 ASN A CA 1
ATOM 648 C C . ASN A 1 82 ? 15.275 3.530 -17.569 1.00 69.88 82 ASN A C 1
ATOM 650 O O . ASN A 1 82 ? 14.744 2.827 -16.710 1.00 69.88 82 ASN A O 1
ATOM 654 N N . ASP A 1 83 ? 15.791 4.726 -17.281 1.00 76.69 83 ASP A N 1
ATOM 655 C CA . ASP A 1 83 ? 15.880 5.282 -15.920 1.00 76.69 83 ASP A CA 1
ATOM 656 C C . ASP A 1 83 ? 14.551 5.217 -15.145 1.00 76.69 83 ASP A C 1
ATOM 658 O O . ASP A 1 83 ? 14.552 4.991 -13.937 1.00 76.69 83 ASP A O 1
ATOM 662 N N . LYS A 1 84 ? 13.412 5.277 -15.851 1.00 77.88 84 LYS A N 1
ATOM 663 C CA . LYS A 1 84 ? 12.067 5.103 -15.276 1.00 77.88 84 LYS A CA 1
ATOM 664 C C . LYS A 1 84 ? 11.807 3.727 -14.655 1.00 77.88 84 LYS A C 1
ATOM 666 O O . LYS A 1 84 ? 11.104 3.644 -13.657 1.00 77.88 84 LYS A O 1
ATOM 671 N N . ALA A 1 85 ? 12.335 2.649 -15.234 1.00 78.00 85 ALA A N 1
ATOM 672 C CA . ALA A 1 85 ? 12.197 1.306 -14.663 1.00 78.00 85 ALA A CA 1
ATOM 673 C C . ALA A 1 85 ? 13.038 1.158 -13.386 1.00 78.00 85 ALA A C 1
ATOM 675 O O . ALA A 1 85 ? 12.575 0.568 -12.415 1.00 78.00 85 ALA A O 1
ATOM 676 N N . LYS A 1 86 ? 14.237 1.758 -13.350 1.00 79.50 86 LYS A N 1
ATOM 677 C CA . LYS A 1 86 ? 15.075 1.789 -12.137 1.00 79.50 86 LYS A CA 1
ATOM 678 C C . LYS A 1 86 ? 14.419 2.599 -11.025 1.00 79.50 86 LYS A C 1
ATOM 680 O O . LYS A 1 86 ? 14.446 2.187 -9.871 1.00 79.50 86 LYS A O 1
ATOM 685 N N . GLU A 1 87 ? 13.847 3.749 -11.374 1.00 86.88 87 GLU A N 1
ATOM 686 C CA . GLU A 1 87 ? 13.078 4.583 -10.448 1.00 86.88 87 GLU A CA 1
ATOM 687 C C . GLU A 1 87 ? 11.877 3.816 -9.884 1.00 86.88 87 GLU A C 1
ATOM 689 O O . GLU A 1 87 ? 11.670 3.814 -8.674 1.00 86.88 87 GLU A O 1
ATOM 694 N N . LEU A 1 88 ? 11.146 3.094 -10.738 1.00 87.94 88 LEU A N 1
ATOM 695 C CA . LEU A 1 88 ? 10.009 2.275 -10.330 1.00 87.94 88 LEU A CA 1
ATOM 696 C C . LEU A 1 88 ? 10.410 1.133 -9.385 1.00 87.94 88 LEU A C 1
ATOM 698 O O . LEU A 1 88 ? 9.770 0.949 -8.356 1.00 87.94 88 LEU A O 1
ATOM 702 N N . PHE A 1 89 ? 11.476 0.396 -9.708 1.00 85.94 89 PHE A N 1
ATOM 703 C CA . PHE A 1 89 ? 11.976 -0.687 -8.858 1.00 85.94 89 PHE A CA 1
ATOM 704 C C . PHE A 1 89 ? 12.369 -0.170 -7.471 1.00 85.94 89 PHE A C 1
ATOM 706 O O . PHE A 1 89 ? 11.905 -0.689 -6.461 1.00 85.94 89 PHE A O 1
ATOM 713 N N . ARG A 1 90 ? 13.144 0.922 -7.419 1.00 89.62 90 ARG A N 1
ATOM 714 C CA . ARG A 1 90 ? 13.514 1.572 -6.152 1.00 89.62 90 ARG A CA 1
ATOM 715 C C . ARG A 1 90 ? 12.294 2.044 -5.368 1.00 89.62 90 ARG A C 1
ATOM 717 O O . ARG A 1 90 ? 12.301 1.975 -4.146 1.00 89.62 90 ARG A O 1
ATOM 724 N N . ALA A 1 91 ? 11.259 2.536 -6.049 1.00 93.38 91 ALA A N 1
ATOM 725 C CA . ALA A 1 91 ? 10.030 2.949 -5.386 1.00 93.38 91 ALA A CA 1
ATOM 726 C C . ALA A 1 91 ? 9.305 1.760 -4.738 1.00 93.38 91 ALA A C 1
ATOM 728 O O . ALA A 1 91 ? 8.878 1.887 -3.594 1.00 93.38 91 ALA A O 1
ATOM 729 N N . PHE A 1 92 ? 9.204 0.617 -5.427 1.00 93.25 92 PHE A N 1
ATOM 730 C CA . PHE A 1 92 ? 8.606 -0.599 -4.867 1.00 93.25 92 PHE A CA 1
ATOM 731 C C . PHE A 1 92 ? 9.411 -1.166 -3.692 1.00 93.25 92 PHE A C 1
ATOM 733 O O . PHE A 1 92 ? 8.820 -1.486 -2.666 1.00 93.25 92 PHE A O 1
ATOM 740 N N . ASP A 1 93 ? 10.736 -1.231 -3.813 1.00 92.50 93 ASP A N 1
ATOM 741 C CA . ASP A 1 93 ? 11.631 -1.737 -2.763 1.00 92.50 93 ASP A CA 1
ATOM 742 C C . ASP A 1 93 ? 11.574 -0.873 -1.486 1.00 92.50 93 ASP A C 1
ATOM 744 O O . ASP A 1 93 ? 11.352 -1.365 -0.375 1.00 92.50 93 ASP A O 1
ATOM 748 N N . ASN A 1 94 ? 11.642 0.453 -1.650 1.00 95.56 94 ASN A N 1
ATOM 749 C CA . ASN A 1 94 ? 11.490 1.391 -0.537 1.00 95.56 94 ASN A CA 1
ATOM 750 C C . ASN A 1 94 ? 10.097 1.302 0.100 1.00 95.56 94 ASN A C 1
ATOM 752 O O . ASN A 1 94 ? 9.973 1.350 1.323 1.00 95.56 94 ASN A O 1
ATOM 756 N N . LEU A 1 95 ? 9.039 1.168 -0.708 1.00 96.19 95 LEU A N 1
ATOM 757 C CA . LEU A 1 95 ? 7.680 0.992 -0.196 1.00 96.19 95 LEU A CA 1
ATOM 758 C C . LEU A 1 95 ? 7.521 -0.297 0.594 1.00 96.19 95 LEU A C 1
ATOM 760 O O . LEU A 1 95 ? 6.839 -0.290 1.616 1.00 96.19 95 LEU A O 1
ATOM 764 N N . PHE A 1 96 ? 8.129 -1.389 0.138 1.00 95.38 96 PHE A N 1
ATOM 765 C CA . PHE A 1 96 ? 8.080 -2.659 0.846 1.00 95.38 96 PHE A CA 1
ATOM 766 C C . PHE A 1 96 ? 8.701 -2.516 2.239 1.00 95.38 96 PHE A C 1
ATOM 768 O O . PHE A 1 96 ? 8.046 -2.813 3.233 1.00 95.38 96 PHE A O 1
ATOM 775 N N . SER A 1 97 ? 9.885 -1.904 2.321 1.00 95.50 97 SER A N 1
ATOM 776 C CA . SER A 1 97 ? 10.558 -1.623 3.596 1.00 95.50 97 SER A CA 1
ATOM 777 C C . SER A 1 97 ? 9.728 -0.724 4.527 1.00 95.50 97 SER A C 1
ATOM 779 O O . SER A 1 97 ? 9.586 -1.012 5.713 1.00 95.50 97 SER A O 1
ATOM 781 N N . LEU A 1 98 ? 9.147 0.359 3.999 1.00 97.31 98 LEU A N 1
ATOM 782 C CA . LEU A 1 98 ? 8.335 1.293 4.788 1.00 97.31 98 LEU A CA 1
ATOM 783 C C . LEU A 1 98 ? 7.022 0.667 5.262 1.00 97.31 98 LEU A C 1
ATOM 785 O O . LEU A 1 98 ? 6.610 0.893 6.395 1.00 97.31 98 LEU A O 1
ATOM 789 N N . THR A 1 99 ? 6.351 -0.107 4.408 1.00 94.69 99 THR A N 1
ATOM 790 C CA . THR A 1 99 ? 5.108 -0.787 4.793 1.00 94.69 99 THR A CA 1
ATOM 791 C C . THR A 1 99 ? 5.375 -1.842 5.858 1.00 94.69 99 THR A C 1
ATOM 793 O O . THR A 1 99 ? 4.632 -1.859 6.829 1.00 94.69 99 THR A O 1
ATOM 796 N N . SER A 1 100 ? 6.463 -2.616 5.760 1.00 94.12 100 SER A N 1
ATOM 797 C CA . SER A 1 100 ? 6.879 -3.542 6.825 1.0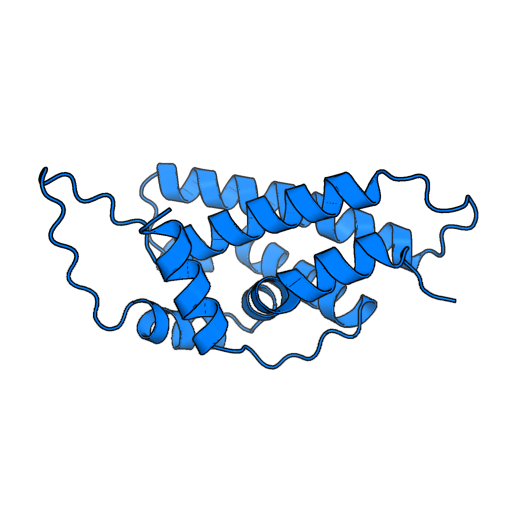0 94.12 100 SER A CA 1
ATOM 798 C C . SER A 1 100 ? 7.132 -2.832 8.153 1.00 94.12 100 SER A C 1
ATOM 800 O O . SER A 1 100 ? 6.620 -3.269 9.177 1.00 94.12 100 SER A O 1
ATOM 802 N N . PHE A 1 101 ? 7.814 -1.683 8.141 1.00 95.50 101 PHE A N 1
ATOM 803 C CA . PHE A 1 101 ? 7.978 -0.872 9.351 1.00 95.50 101 PHE A CA 1
ATOM 804 C C . PHE A 1 101 ? 6.632 -0.450 9.962 1.00 95.50 101 PHE A C 1
ATOM 806 O O . PHE A 1 101 ? 6.459 -0.508 11.175 1.00 95.50 101 PHE A O 1
ATOM 813 N N . ILE A 1 102 ? 5.660 -0.030 9.145 1.00 94.12 102 ILE A N 1
ATOM 814 C CA . ILE A 1 102 ? 4.332 0.346 9.653 1.00 94.12 102 ILE A CA 1
ATOM 815 C C . ILE A 1 102 ? 3.564 -0.869 10.196 1.00 94.12 102 ILE A C 1
ATOM 817 O O . ILE A 1 102 ? 2.856 -0.716 11.187 1.00 94.12 102 ILE A O 1
ATOM 821 N N . GLN A 1 103 ? 3.715 -2.058 9.604 1.00 91.00 103 GLN A N 1
ATOM 822 C CA . GLN A 1 103 ? 3.130 -3.294 10.146 1.00 91.00 103 GLN A CA 1
ATOM 823 C C . GLN A 1 103 ? 3.643 -3.577 11.560 1.00 91.00 103 GLN A C 1
ATOM 825 O O . GLN A 1 103 ? 2.840 -3.776 12.465 1.00 91.00 103 GLN A O 1
ATOM 830 N N . GLU A 1 104 ? 4.957 -3.473 11.778 1.00 91.06 104 GLU A N 1
ATOM 831 C CA . GLU A 1 104 ? 5.560 -3.618 13.113 1.00 91.06 104 GLU A CA 1
ATOM 832 C C . GLU A 1 104 ? 4.984 -2.601 14.117 1.00 91.06 104 GLU A C 1
ATOM 834 O O . GLU A 1 104 ? 4.851 -2.891 15.302 1.00 91.06 104 GLU A O 1
ATOM 839 N N . LYS A 1 105 ? 4.585 -1.403 13.661 1.00 90.81 105 LYS A N 1
ATOM 840 C CA . LYS A 1 105 ? 3.936 -0.401 14.523 1.00 90.81 105 LYS A CA 1
ATOM 841 C C . LYS A 1 105 ? 2.516 -0.766 14.937 1.00 90.81 105 LYS A C 1
ATOM 843 O O . LYS A 1 105 ? 2.103 -0.339 16.014 1.00 90.81 105 LYS A O 1
ATOM 848 N N . PHE A 1 106 ? 1.794 -1.561 14.153 1.00 84.56 106 PHE A N 1
ATOM 849 C CA . PHE A 1 106 ? 0.513 -2.111 14.598 1.00 84.56 106 PHE A CA 1
ATOM 850 C C . PHE A 1 106 ? 0.701 -3.202 15.656 1.00 84.56 106 PHE A C 1
ATOM 852 O O . PHE A 1 106 ? -0.026 -3.197 16.642 1.00 84.56 106 PHE A O 1
ATOM 859 N N . GLU A 1 107 ? 1.746 -4.033 15.546 1.00 83.50 107 GLU A N 1
ATOM 860 C CA . GLU A 1 107 ? 2.100 -5.019 16.587 1.00 83.50 107 GLU A CA 1
ATOM 861 C C . GLU A 1 107 ? 2.458 -4.362 17.939 1.00 83.50 107 GLU A C 1
ATOM 863 O O . GLU A 1 107 ? 2.346 -4.984 18.995 1.00 83.50 107 GLU A O 1
ATOM 868 N N . GLU A 1 108 ? 2.868 -3.088 17.923 1.00 86.38 108 GLU A N 1
ATOM 869 C CA . GLU A 1 108 ? 3.121 -2.258 19.110 1.00 86.38 108 GLU A CA 1
ATOM 870 C C . GLU A 1 108 ? 1.843 -1.591 19.690 1.00 86.38 108 GLU A C 1
ATOM 872 O O . GLU A 1 108 ? 1.958 -0.739 20.576 1.00 86.38 108 GLU A O 1
ATOM 877 N N . ASP A 1 109 ? 0.638 -1.940 19.212 1.00 78.38 109 ASP A N 1
ATOM 878 C CA . ASP A 1 109 ? -0.661 -1.358 19.612 1.00 78.38 109 ASP A CA 1
ATOM 879 C C . ASP A 1 109 ? -0.746 0.177 19.413 1.00 78.38 109 ASP A C 1
ATOM 881 O O . ASP A 1 109 ? -1.420 0.916 20.147 1.00 78.38 109 ASP A O 1
ATOM 885 N N . ILE A 1 110 ? -0.051 0.710 18.402 1.00 83.56 110 ILE A N 1
ATOM 886 C CA . ILE A 1 110 ? -0.070 2.146 18.096 1.00 83.56 110 ILE A CA 1
ATOM 887 C C . ILE A 1 110 ? -1.370 2.530 17.380 1.00 83.56 110 ILE A C 1
ATOM 889 O O . ILE A 1 110 ? -1.796 1.906 16.413 1.00 83.56 110 ILE A O 1
ATOM 893 N N . SER A 1 111 ? -1.992 3.632 17.811 1.00 83.81 111 SER A N 1
ATOM 894 C CA . SER A 1 111 ? -3.244 4.104 17.211 1.00 83.81 111 SER A CA 1
ATOM 895 C C . SER A 1 111 ? -3.069 4.639 15.783 1.00 83.81 111 SER A C 1
ATOM 897 O O . SER A 1 111 ? -2.076 5.295 15.459 1.00 83.81 111 SER A O 1
ATOM 899 N N . ASN A 1 112 ? -4.106 4.479 14.949 1.00 82.56 112 ASN A N 1
ATOM 900 C CA . ASN A 1 112 ? -4.138 4.993 13.570 1.00 82.56 112 ASN A CA 1
ATOM 901 C C . ASN A 1 112 ? -3.792 6.490 13.476 1.00 82.56 112 ASN A C 1
ATOM 903 O O . ASN A 1 112 ? -3.116 6.915 12.544 1.00 82.56 112 ASN A O 1
ATOM 907 N N . GLU A 1 113 ? -4.218 7.302 14.451 1.00 84.56 113 GLU A N 1
ATOM 908 C CA . GLU A 1 113 ? -3.906 8.738 14.483 1.00 84.56 113 GLU A CA 1
ATOM 909 C C . GLU A 1 113 ? -2.396 9.005 14.580 1.00 84.56 113 GLU A C 1
ATOM 911 O O . GLU A 1 113 ? -1.894 9.960 13.987 1.00 84.56 113 GLU A O 1
ATOM 916 N N . ILE A 1 114 ? -1.667 8.177 15.332 1.00 88.25 114 ILE A N 1
ATOM 917 C CA . ILE A 1 114 ? -0.212 8.281 15.448 1.00 88.25 114 ILE A CA 1
ATOM 918 C C . ILE A 1 114 ? 0.443 7.778 14.162 1.00 88.25 114 ILE A C 1
ATOM 920 O O . ILE A 1 114 ? 1.327 8.462 13.650 1.00 88.25 114 ILE A O 1
ATOM 924 N N . ILE A 1 115 ? -0.033 6.659 13.601 1.00 90.19 115 ILE A N 1
ATOM 925 C CA . ILE A 1 115 ? 0.464 6.103 12.332 1.00 90.19 115 ILE A CA 1
ATOM 926 C C . ILE A 1 115 ? 0.431 7.149 11.212 1.00 90.19 115 ILE A C 1
ATOM 928 O O . ILE A 1 115 ? 1.449 7.380 10.564 1.00 90.19 115 ILE A O 1
ATOM 932 N N . PHE A 1 116 ? -0.689 7.856 11.032 1.00 88.88 116 PHE A N 1
ATOM 933 C CA . PHE A 1 116 ? -0.814 8.903 10.008 1.00 88.88 116 PHE A CA 1
ATOM 934 C C . PHE A 1 116 ? 0.189 10.057 10.171 1.00 88.88 116 PHE A C 1
ATOM 936 O O . PHE A 1 116 ? 0.539 10.711 9.189 1.00 88.88 116 PHE A O 1
ATOM 943 N N . LYS A 1 117 ? 0.675 10.308 11.393 1.00 91.19 117 LYS A N 1
ATOM 944 C CA . LYS A 1 117 ? 1.644 11.374 11.696 1.00 91.19 117 LYS A CA 1
ATOM 945 C C . LYS A 1 117 ? 3.100 10.933 11.530 1.00 91.19 117 LYS A C 1
ATOM 947 O O . LYS A 1 117 ? 3.990 11.779 11.641 1.00 91.19 117 LYS A O 1
ATOM 952 N N . LEU A 1 118 ? 3.361 9.648 11.286 1.00 94.19 118 LEU A N 1
ATOM 953 C CA . LEU A 1 118 ? 4.715 9.146 11.080 1.00 94.19 118 LEU A CA 1
ATOM 954 C C . LEU A 1 118 ? 5.310 9.701 9.771 1.00 94.19 118 LEU A C 1
ATOM 956 O O . LEU A 1 118 ? 4.628 9.713 8.739 1.00 94.19 118 LEU A O 1
ATOM 960 N N . PRO A 1 119 ? 6.587 10.128 9.761 1.00 95.81 119 PRO A N 1
ATOM 961 C CA . PRO A 1 119 ? 7.281 10.515 8.531 1.00 95.81 119 PRO A CA 1
ATOM 962 C C . PRO A 1 119 ? 7.237 9.428 7.449 1.00 95.81 119 PRO A C 1
ATOM 964 O O . PRO A 1 119 ? 7.150 9.731 6.258 1.00 95.81 119 PRO A O 1
ATOM 967 N N . GLU A 1 120 ? 7.277 8.165 7.862 1.00 96.50 120 GLU A N 1
ATOM 968 C CA . GLU A 1 120 ? 7.209 6.982 7.012 1.00 96.50 120 GLU A CA 1
ATOM 969 C C . GLU A 1 120 ? 5.865 6.887 6.286 1.00 96.50 120 GLU A C 1
ATOM 971 O O . GLU A 1 120 ? 5.836 6.554 5.103 1.00 96.50 120 GLU A O 1
ATOM 976 N N . TRP A 1 121 ? 4.760 7.284 6.930 1.00 95.50 121 TRP A N 1
ATOM 977 C CA . TRP A 1 121 ? 3.449 7.323 6.281 1.00 95.50 121 TRP A CA 1
ATOM 978 C C . TRP A 1 121 ? 3.424 8.311 5.112 1.00 95.50 121 TRP A C 1
ATOM 980 O O . TRP A 1 121 ? 2.941 8.003 4.017 1.00 95.50 121 TRP A O 1
ATOM 990 N N . ASN A 1 122 ? 4.013 9.495 5.303 1.00 94.50 122 ASN A N 1
ATOM 991 C CA . ASN A 1 122 ? 4.125 10.468 4.222 1.00 94.50 122 ASN A CA 1
ATOM 992 C C . ASN A 1 122 ? 5.000 9.947 3.068 1.00 94.50 122 ASN A C 1
ATOM 994 O O . ASN A 1 122 ? 4.653 10.149 1.904 1.00 94.50 122 ASN A O 1
ATOM 998 N N . GLN A 1 123 ? 6.092 9.240 3.373 1.00 96.94 123 GLN A N 1
ATOM 999 C CA . GLN A 1 123 ? 6.947 8.622 2.355 1.00 96.94 123 GLN A CA 1
ATOM 1000 C C . GLN A 1 123 ? 6.212 7.525 1.574 1.00 96.94 123 GLN A C 1
ATOM 1002 O O . GLN A 1 123 ? 6.300 7.496 0.346 1.00 96.94 123 GLN A O 1
ATOM 1007 N N . ILE A 1 124 ? 5.423 6.677 2.249 1.00 97.12 124 ILE A N 1
ATOM 1008 C CA . ILE A 1 124 ? 4.565 5.676 1.593 1.00 97.12 124 ILE A CA 1
ATOM 1009 C C . ILE A 1 124 ? 3.631 6.359 0.594 1.00 97.12 124 ILE A C 1
ATOM 1011 O O . ILE A 1 124 ? 3.504 5.924 -0.555 1.00 97.12 124 ILE A O 1
ATOM 1015 N N . ARG A 1 125 ? 3.009 7.469 0.997 1.00 95.75 125 ARG A N 1
ATOM 1016 C CA . ARG A 1 125 ? 2.129 8.238 0.116 1.00 95.75 125 ARG A CA 1
ATOM 1017 C C . ARG A 1 125 ? 2.862 8.788 -1.103 1.00 95.75 125 ARG A C 1
ATOM 1019 O O . ARG A 1 125 ? 2.387 8.642 -2.230 1.00 95.75 125 ARG A O 1
ATOM 1026 N N . GLU A 1 126 ? 4.011 9.420 -0.895 1.00 95.50 126 GLU A N 1
ATOM 1027 C CA . GLU A 1 126 ? 4.799 10.023 -1.972 1.00 95.50 126 GLU A CA 1
ATOM 1028 C C . GLU A 1 126 ? 5.290 8.981 -2.981 1.00 95.50 126 GLU A C 1
ATOM 1030 O O . GLU A 1 126 ? 5.137 9.175 -4.188 1.00 95.50 126 GLU A O 1
ATOM 1035 N N . LEU A 1 127 ? 5.803 7.846 -2.508 1.00 96.62 127 LEU A N 1
ATOM 1036 C CA . LEU A 1 127 ? 6.258 6.759 -3.374 1.00 96.62 127 LEU A CA 1
ATOM 1037 C C . LEU A 1 127 ? 5.096 6.102 -4.126 1.00 96.62 127 LEU A C 1
ATOM 1039 O O . LEU A 1 127 ? 5.215 5.820 -5.321 1.00 96.62 127 LEU A O 1
ATOM 1043 N N . SER A 1 128 ? 3.941 5.941 -3.477 1.00 95.50 128 SER A N 1
ATOM 1044 C CA . SER A 1 128 ? 2.732 5.436 -4.138 1.00 95.50 128 SER A CA 1
ATOM 1045 C C . SER A 1 128 ? 2.295 6.369 -5.276 1.00 95.50 128 SER A C 1
ATOM 1047 O O . SER A 1 128 ? 1.946 5.908 -6.362 1.00 95.50 128 SER A O 1
ATOM 1049 N N . LEU A 1 129 ? 2.399 7.691 -5.088 1.00 93.81 129 LEU A N 1
ATOM 1050 C CA . LEU A 1 129 ? 2.149 8.678 -6.146 1.00 93.81 129 LEU A CA 1
ATOM 1051 C C . LEU A 1 129 ? 3.177 8.621 -7.282 1.00 93.81 129 LEU A C 1
ATOM 1053 O O . LEU A 1 129 ? 2.810 8.825 -8.442 1.00 93.81 129 LEU A O 1
ATOM 1057 N N . VAL A 1 130 ? 4.454 8.369 -6.981 1.00 93.25 130 VAL A N 1
ATOM 1058 C CA . VAL A 1 130 ? 5.495 8.176 -8.005 1.00 93.25 130 VAL A CA 1
ATOM 1059 C C . VAL A 1 130 ? 5.144 6.982 -8.891 1.00 93.25 130 VAL A C 1
ATOM 1061 O O . VAL A 1 130 ? 5.107 7.128 -10.114 1.00 93.25 130 VAL A O 1
ATOM 1064 N N . ILE A 1 131 ? 4.782 5.843 -8.297 1.00 92.06 131 ILE A N 1
ATOM 1065 C CA . ILE A 1 131 ? 4.363 4.644 -9.038 1.00 92.06 131 ILE A CA 1
ATOM 1066 C C . ILE A 1 131 ? 3.143 4.936 -9.911 1.00 92.06 131 ILE A C 1
ATOM 1068 O O . ILE A 1 131 ? 3.167 4.642 -11.107 1.00 92.06 131 ILE A O 1
ATOM 1072 N N . GLN A 1 132 ? 2.105 5.572 -9.354 1.00 92.12 132 GLN A N 1
ATOM 1073 C CA . GLN A 1 132 ? 0.906 5.937 -10.117 1.00 92.12 132 GLN A CA 1
ATOM 1074 C C . GLN A 1 132 ? 1.247 6.786 -11.345 1.00 92.12 132 GLN A C 1
ATOM 1076 O O . GLN A 1 132 ? 0.727 6.538 -12.432 1.00 92.12 132 GLN A O 1
ATOM 1081 N N . LYS A 1 133 ? 2.156 7.758 -11.201 1.00 90.94 133 LYS A N 1
ATOM 1082 C CA . LYS A 1 133 ? 2.600 8.623 -12.304 1.00 90.94 133 LYS A CA 1
ATOM 1083 C C . LYS A 1 133 ? 3.405 7.863 -13.353 1.00 90.94 133 LYS A C 1
ATOM 1085 O O . LYS A 1 133 ? 3.162 8.048 -14.545 1.00 90.94 133 LYS A O 1
ATOM 1090 N N . ILE A 1 134 ? 4.359 7.029 -12.933 1.00 88.50 134 ILE A N 1
ATOM 1091 C CA . ILE A 1 134 ? 5.211 6.260 -13.852 1.00 88.50 134 ILE A CA 1
ATOM 1092 C C . ILE A 1 134 ? 4.367 5.272 -14.665 1.00 88.50 134 ILE A C 1
ATOM 1094 O O . ILE A 1 134 ? 4.575 5.140 -15.873 1.00 88.50 134 ILE A O 1
ATOM 1098 N N . LEU A 1 135 ? 3.398 4.622 -14.017 1.00 87.44 135 LEU A N 1
ATOM 1099 C CA . LEU A 1 135 ? 2.559 3.583 -14.612 1.00 87.44 135 LEU A CA 1
ATOM 1100 C C . LEU A 1 135 ? 1.246 4.094 -15.214 1.00 87.44 135 LEU A C 1
ATOM 1102 O O . LEU A 1 135 ? 0.536 3.323 -15.850 1.00 87.44 135 LEU A O 1
ATOM 1106 N N . GLN A 1 136 ? 0.944 5.388 -15.068 1.00 88.56 136 GLN A N 1
ATOM 1107 C CA . GLN A 1 136 ? -0.300 6.014 -15.535 1.00 88.56 136 GLN A CA 1
ATOM 1108 C C . GLN A 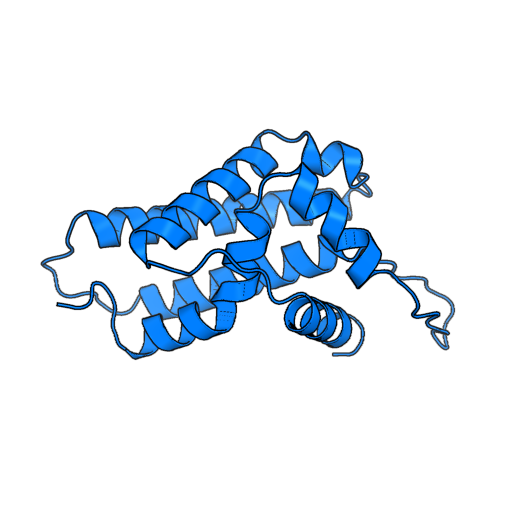1 136 ? -1.563 5.373 -14.933 1.00 88.56 136 GLN A C 1
ATOM 1110 O O . GLN A 1 136 ? -2.599 5.271 -15.591 1.00 88.56 136 GLN A O 1
ATOM 1115 N N . ILE A 1 137 ? -1.482 4.952 -13.670 1.00 87.31 137 ILE A N 1
ATOM 1116 C CA . ILE A 1 137 ? -2.623 4.412 -12.927 1.00 87.31 137 ILE A CA 1
ATOM 1117 C C . ILE A 1 137 ? -3.595 5.563 -12.629 1.00 87.31 137 ILE A C 1
ATOM 1119 O O . ILE A 1 137 ? -3.197 6.603 -12.102 1.00 87.31 137 ILE A O 1
ATOM 1123 N N . GLN A 1 138 ? -4.872 5.392 -12.979 1.00 80.06 138 GLN A N 1
ATOM 1124 C CA . GLN A 1 138 ? -5.897 6.413 -12.750 1.00 80.06 138 GLN A CA 1
ATOM 1125 C C . GLN A 1 138 ? -6.243 6.537 -11.262 1.00 80.06 138 GLN A C 1
ATOM 1127 O O . GLN A 1 138 ? -6.380 5.538 -10.571 1.00 80.06 138 GLN A O 1
ATOM 1132 N N . SER A 1 139 ? -6.426 7.764 -10.774 1.00 68.94 139 SER A N 1
ATOM 1133 C CA . SER A 1 139 ? -6.506 8.072 -9.337 1.00 68.94 139 SER A CA 1
ATOM 1134 C C . SER A 1 139 ? -7.862 7.801 -8.664 1.00 68.94 139 SER A C 1
ATOM 1136 O O . SER A 1 139 ? -8.085 8.264 -7.546 1.00 68.94 139 SER A O 1
ATOM 1138 N N . GLU A 1 140 ? -8.796 7.102 -9.312 1.00 78.19 140 GLU A N 1
ATOM 1139 C CA . GLU A 1 140 ? -10.106 6.835 -8.712 1.00 78.19 140 GLU A CA 1
ATOM 1140 C C . GLU A 1 140 ? -10.063 5.578 -7.836 1.00 78.19 140 GLU A C 1
ATOM 1142 O O . GLU A 1 140 ? -9.861 4.461 -8.313 1.00 78.19 140 GLU A O 1
ATOM 1147 N N . VAL A 1 141 ? -10.281 5.755 -6.531 1.00 80.31 141 VAL A N 1
ATOM 1148 C CA . VAL A 1 141 ? -10.373 4.6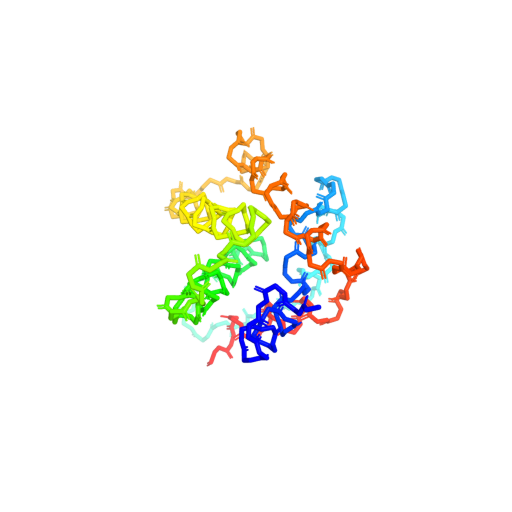23 -5.605 1.00 80.31 141 VAL A CA 1
ATOM 1149 C C . VAL A 1 141 ? -11.737 3.958 -5.715 1.00 80.31 141 VAL A C 1
ATOM 1151 O O . VAL A 1 141 ? -12.759 4.501 -5.287 1.00 80.31 141 VAL A O 1
ATOM 1154 N N . ASN A 1 142 ? -11.738 2.714 -6.190 1.00 85.12 142 ASN A N 1
ATOM 1155 C CA . ASN A 1 142 ? -12.904 1.847 -6.116 1.00 85.12 142 ASN A CA 1
ATOM 1156 C C . ASN A 1 142 ? -13.117 1.361 -4.670 1.00 85.12 142 ASN A C 1
ATOM 1158 O O . ASN A 1 142 ? -12.541 0.365 -4.228 1.00 85.12 142 ASN A O 1
ATOM 1162 N N . LYS A 1 143 ? -13.984 2.061 -3.929 1.00 84.19 143 LYS A N 1
ATOM 1163 C CA . LYS A 1 143 ? -14.300 1.739 -2.526 1.00 84.19 143 LYS A CA 1
ATOM 1164 C C . LYS A 1 143 ? -14.900 0.340 -2.349 1.00 84.19 143 LYS A C 1
ATOM 1166 O O . LYS A 1 143 ? -14.656 -0.285 -1.324 1.00 84.19 143 LYS A O 1
ATOM 1171 N N . ASN A 1 144 ? -15.659 -0.166 -3.326 1.00 84.69 144 ASN A N 1
ATOM 1172 C CA . ASN A 1 144 ? -16.232 -1.515 -3.253 1.00 84.69 144 ASN A CA 1
ATOM 1173 C C . ASN A 1 144 ? -15.140 -2.582 -3.326 1.00 84.69 144 ASN A C 1
ATOM 1175 O O . ASN A 1 144 ? -15.187 -3.549 -2.575 1.00 84.69 144 ASN A O 1
ATOM 1179 N N . PHE A 1 145 ? -14.128 -2.370 -4.170 1.00 84.62 145 PHE A N 1
ATOM 1180 C CA . PHE A 1 145 ? -12.973 -3.259 -4.228 1.00 84.62 145 PHE A CA 1
ATOM 1181 C C . PHE A 1 145 ? -12.217 -3.277 -2.894 1.00 84.62 145 PHE A C 1
ATOM 1183 O O . PHE A 1 145 ? -11.947 -4.354 -2.373 1.00 84.62 145 PHE A O 1
ATOM 1190 N N . LEU A 1 146 ? -11.944 -2.108 -2.294 1.00 84.44 146 LEU A N 1
ATOM 1191 C CA . LEU A 1 146 ? -11.295 -2.036 -0.976 1.00 84.44 146 LEU A CA 1
ATOM 1192 C C . LEU A 1 146 ? -12.093 -2.770 0.111 1.00 84.44 146 LEU A C 1
ATOM 1194 O O . LEU A 1 146 ? -11.506 -3.511 0.892 1.00 84.44 146 LEU A O 1
ATOM 1198 N N . LYS A 1 147 ? -13.427 -2.636 0.128 1.00 84.31 147 LYS A N 1
ATOM 1199 C CA . LYS A 1 147 ? -14.285 -3.403 1.049 1.00 84.31 147 LYS A CA 1
ATOM 1200 C C . LYS A 1 147 ? -14.119 -4.907 0.869 1.00 84.31 147 LYS A C 1
ATOM 1202 O O . LYS A 1 147 ? -13.977 -5.623 1.852 1.00 84.31 147 LYS A O 1
ATOM 1207 N N . SER A 1 148 ? -14.130 -5.383 -0.376 1.00 82.12 148 SER A N 1
ATOM 1208 C CA . SER A 1 148 ? -13.934 -6.803 -0.674 1.00 82.12 148 SER A CA 1
ATOM 1209 C C . SER A 1 148 ? -12.551 -7.300 -0.249 1.00 82.12 148 SER A C 1
ATOM 1211 O O . SER A 1 148 ? -12.446 -8.432 0.210 1.00 82.12 148 SER A O 1
ATOM 1213 N N . ARG A 1 149 ? -11.502 -6.470 -0.355 1.00 79.31 149 ARG A N 1
ATOM 1214 C CA . ARG A 1 149 ? -10.157 -6.811 0.142 1.00 79.31 149 ARG A CA 1
ATOM 1215 C C . ARG A 1 149 ? -10.128 -6.935 1.659 1.00 79.31 149 ARG A C 1
ATOM 1217 O O . ARG A 1 149 ? -9.669 -7.954 2.157 1.00 79.31 149 ARG A O 1
ATOM 1224 N N . VAL A 1 150 ? -10.667 -5.949 2.373 1.00 82.06 150 VAL A N 1
ATOM 1225 C CA . VAL A 1 150 ? -10.740 -5.981 3.842 1.00 82.06 150 VAL A CA 1
ATOM 1226 C C . VAL A 1 150 ? -11.525 -7.208 4.319 1.00 82.06 150 VAL A C 1
ATOM 1228 O O . VAL A 1 150 ? -11.068 -7.927 5.198 1.00 82.06 150 VAL A O 1
ATOM 1231 N N . ALA A 1 151 ? -12.659 -7.513 3.681 1.00 77.62 151 ALA A N 1
ATOM 1232 C CA . ALA A 1 151 ? -13.452 -8.698 4.001 1.00 77.62 151 ALA A CA 1
ATOM 1233 C C . ALA A 1 151 ? -12.707 -10.019 3.732 1.00 77.62 151 ALA A C 1
ATOM 1235 O O . ALA A 1 151 ? -12.813 -10.935 4.536 1.00 77.62 151 ALA A O 1
ATOM 1236 N N . TYR A 1 152 ? -11.949 -10.119 2.634 1.00 77.38 152 TYR A N 1
ATOM 1237 C CA . TYR A 1 152 ? -11.147 -11.310 2.325 1.00 77.38 152 TYR A CA 1
ATOM 1238 C C . TYR A 1 152 ? -10.112 -11.604 3.418 1.00 77.38 152 TYR A C 1
ATOM 1240 O O . TYR A 1 152 ? -9.971 -12.744 3.831 1.00 77.38 152 TYR A O 1
ATOM 1248 N N . TRP A 1 153 ? -9.408 -10.582 3.904 1.00 72.31 153 TRP A N 1
ATOM 1249 C CA . TRP A 1 153 ? -8.362 -10.763 4.915 1.00 72.31 153 TRP A CA 1
ATOM 1250 C C . TRP A 1 153 ? -8.908 -11.023 6.324 1.00 72.31 153 TRP A C 1
ATOM 1252 O O . TRP A 1 153 ? -8.219 -11.639 7.128 1.00 72.31 153 TRP A O 1
ATOM 1262 N N . LEU A 1 154 ? -10.147 -10.609 6.605 1.00 67.75 154 LEU A N 1
ATOM 1263 C CA . LEU A 1 154 ? -10.853 -10.949 7.845 1.00 67.75 154 LEU A CA 1
ATOM 1264 C C . LEU A 1 154 ? -11.446 -12.370 7.836 1.00 67.75 154 LEU A C 1
ATOM 1266 O O . LEU A 1 154 ? -11.695 -12.920 8.904 1.00 67.75 154 LEU A O 1
ATOM 1270 N N . HIS A 1 155 ? -11.675 -12.953 6.651 1.00 64.56 155 HIS A N 1
ATOM 1271 C CA . HIS A 1 155 ? -12.226 -14.308 6.457 1.00 64.56 155 HIS A CA 1
ATOM 1272 C C . HIS A 1 155 ? -11.435 -15.095 5.395 1.00 64.56 155 HIS A C 1
ATOM 1274 O O . HIS A 1 155 ? -12.006 -15.409 4.343 1.00 64.56 155 HIS A O 1
ATOM 1280 N N . PRO A 1 156 ? -10.132 -15.351 5.616 1.00 54.12 156 PRO A N 1
ATOM 1281 C CA . PRO A 1 156 ? -9.278 -16.012 4.630 1.00 54.12 156 PRO A CA 1
ATOM 1282 C C . PRO A 1 156 ? -9.667 -17.471 4.349 1.00 54.12 156 PRO A C 1
ATOM 1284 O O . PRO A 1 156 ? -10.151 -18.169 5.272 1.00 54.12 156 PRO A O 1
#